Protein AF-A0A5P9Q6U0-F1 (afdb_monomer)

InterPro domains:
  IPR003369 Sec-independent protein translocase protein TatA/B/E [PF02416] (6-43)
  IPR006312 Sec-independent protein translocase protein TatA/E [MF_00236] (1-59)
  IPR006312 Sec-independent protein translocase protein TatA/E [TIGR01411] (2-43)

Sequence (60 aa):
MKPIHYVVLLLVVLLLFGARRLPELARSVGQSLRAFRSEVQDAPEAAPLVPPATAPEREQ

Secondary structure (DSSP, 8-state):
--THHHHHHHHHHHHHH-TTHHHHHHHHHHHHHHHHHHHHHSS-S---------------

Solvent-accessible surface area (backbone atoms only — not comparable to full-atom values): 3840 Å² total; per-residue (Å²): 133,72,76,61,60,61,55,53,52,50,49,53,51,37,66,75,57,31,82,66,45,55,60,49,52,51,49,56,53,48,52,55,51,47,54,53,51,45,58,63,68,65,50,70,80,74,68,74,89,70,76,88,72,77,70,81,85,81,76,136

pLDDT: mean 81.2, std 13.58, range [52.59, 94.81]

Foldseek 3Di:
DPPVVVVVVVVVVCVVQPPPRVVVVVVVVVVVVVVVVVCVVPPPPCPDPPDPPPPPPPDD

Organism: NCBI:txid1133546

Radius of gyration: 25.22 Å; Cα contacts (8 Å, |Δi|>4): 4; chains: 1; bounding box: 56×19×67 Å

Structure (mmCIF, N/CA/C/O backbone):
data_AF-A0A5P9Q6U0-F1
#
_entry.id   AF-A0A5P9Q6U0-F1
#
loop_
_atom_site.group_PDB
_atom_site.id
_atom_site.type_symbol
_atom_site.label_atom_id
_atom_site.label_alt_id
_atom_site.label_comp_id
_atom_site.label_asym_id
_atom_site.label_entity_id
_atom_site.label_seq_id
_atom_site.pdbx_PDB_ins_code
_atom_site.Cartn_x
_atom_site.Cartn_y
_atom_site.Cartn_z
_atom_site.occupancy
_atom_site.B_iso_or_equiv
_atom_site.auth_seq_id
_atom_site.auth_comp_id
_atom_site.auth_asym_id
_atom_site.auth_atom_id
_atom_site.pdbx_PDB_model_num
ATOM 1 N N . MET A 1 1 ? 22.430 -17.061 -7.482 1.00 54.94 1 MET A N 1
ATOM 2 C CA . MET A 1 1 ? 21.106 -16.402 -7.517 1.00 54.94 1 MET A CA 1
ATOM 3 C C . MET A 1 1 ? 21.253 -15.062 -8.228 1.00 54.94 1 MET A C 1
ATOM 5 O O . MET A 1 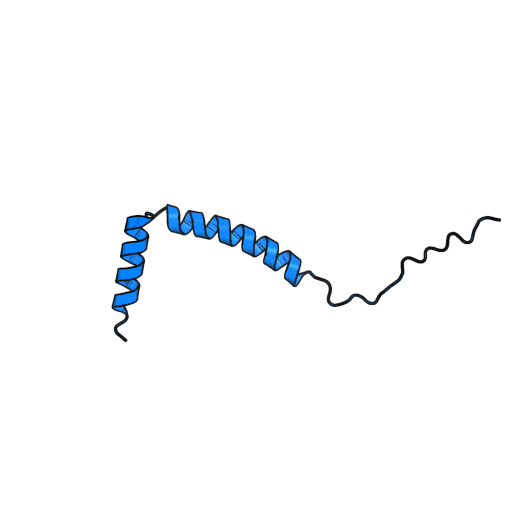1 ? 21.784 -14.131 -7.641 1.00 54.94 1 MET A O 1
ATOM 9 N N . LYS A 1 2 ? 20.924 -14.972 -9.524 1.00 75.12 2 LYS A N 1
ATOM 10 C CA . LYS A 1 2 ? 21.104 -13.726 -10.292 1.00 75.12 2 LYS A CA 1
ATOM 11 C C . LYS A 1 2 ? 19.948 -12.769 -9.935 1.00 75.12 2 LYS A C 1
ATOM 13 O O . LYS A 1 2 ? 18.809 -13.124 -10.241 1.00 75.12 2 LYS A O 1
ATOM 18 N N . PRO A 1 3 ? 20.206 -11.590 -9.338 1.00 82.00 3 PRO A N 1
ATOM 19 C CA . PRO A 1 3 ? 19.172 -10.675 -8.827 1.00 82.00 3 PRO A CA 1
ATOM 20 C C . PRO A 1 3 ? 18.183 -10.178 -9.896 1.00 82.00 3 PRO A C 1
ATOM 22 O O . PRO A 1 3 ? 17.105 -9.688 -9.579 1.00 82.00 3 PRO A O 1
ATOM 25 N N . ILE A 1 4 ? 18.513 -10.374 -11.173 1.00 93.94 4 ILE A N 1
ATOM 26 C CA . ILE A 1 4 ? 17.726 -9.924 -12.321 1.00 93.94 4 ILE A CA 1
ATOM 27 C C . ILE A 1 4 ? 16.363 -10.624 -12.462 1.00 93.94 4 ILE A C 1
ATOM 29 O O . ILE A 1 4 ? 15.440 -10.034 -13.013 1.00 93.94 4 ILE A O 1
ATOM 33 N N . HIS A 1 5 ? 16.199 -11.841 -11.930 1.00 88.31 5 HIS A N 1
ATOM 34 C CA . HIS A 1 5 ? 14.939 -12.591 -12.045 1.00 88.31 5 HIS A CA 1
ATOM 35 C C . HIS A 1 5 ? 13.779 -11.863 -11.355 1.00 88.31 5 HIS A C 1
ATOM 37 O O . HIS A 1 5 ? 12.679 -11.791 -11.899 1.00 88.31 5 HIS A O 1
ATOM 43 N N . TYR A 1 6 ? 14.041 -11.260 -10.192 1.00 91.44 6 TYR A N 1
ATOM 44 C CA . TYR A 1 6 ? 13.035 -10.501 -9.449 1.00 91.44 6 TYR A CA 1
ATOM 45 C C . TYR A 1 6 ? 12.623 -9.221 -10.175 1.00 91.44 6 TYR A C 1
ATOM 47 O O . TYR A 1 6 ? 11.449 -8.865 -10.167 1.00 91.44 6 TYR A O 1
ATOM 55 N N . VAL A 1 7 ? 13.568 -8.555 -10.844 1.00 92.75 7 VAL A N 1
ATOM 56 C CA . VAL A 1 7 ? 13.288 -7.340 -11.620 1.00 92.75 7 VAL A CA 1
ATOM 57 C C . VAL A 1 7 ? 12.389 -7.659 -12.812 1.00 92.75 7 VAL A C 1
ATOM 59 O O . VAL A 1 7 ? 11.419 -6.946 -13.048 1.00 92.75 7 VAL A O 1
ATOM 62 N N . VAL A 1 8 ? 12.662 -8.758 -13.524 1.00 93.94 8 VAL A N 1
ATOM 63 C CA . VAL A 1 8 ? 11.823 -9.206 -14.647 1.00 93.94 8 VAL A CA 1
ATOM 64 C C . VAL A 1 8 ? 10.419 -9.575 -14.167 1.00 93.94 8 VAL A C 1
ATOM 66 O O . VAL A 1 8 ? 9.442 -9.145 -14.774 1.00 93.94 8 VAL A O 1
ATOM 69 N N . LEU A 1 9 ? 10.297 -10.302 -13.051 1.00 92.62 9 LEU A N 1
ATOM 70 C CA . LEU A 1 9 ? 8.995 -10.640 -12.470 1.00 92.62 9 LEU A CA 1
ATOM 71 C C . LEU A 1 9 ? 8.198 -9.382 -12.097 1.00 92.62 9 LEU A C 1
ATOM 73 O O . LEU A 1 9 ? 7.021 -9.272 -12.437 1.00 92.62 9 LEU A O 1
ATOM 77 N N . LEU A 1 10 ? 8.846 -8.417 -11.438 1.00 91.56 10 LEU A N 1
ATOM 78 C CA . LEU A 1 10 ? 8.216 -7.156 -11.061 1.00 91.56 10 LEU A CA 1
ATOM 79 C C . LEU A 1 10 ? 7.761 -6.375 -12.297 1.00 91.56 10 LEU A C 1
ATOM 81 O O . LEU A 1 10 ? 6.660 -5.832 -12.300 1.00 91.56 10 LEU A O 1
ATOM 85 N N . LEU A 1 11 ? 8.574 -6.363 -13.356 1.00 93.38 11 LEU A N 1
ATOM 86 C CA . LEU A 1 11 ? 8.245 -5.703 -14.615 1.00 93.38 11 LEU A CA 1
ATOM 87 C C . LEU A 1 11 ? 7.018 -6.340 -15.282 1.00 93.38 11 LEU A C 1
ATOM 89 O O . LEU A 1 11 ? 6.118 -5.619 -15.699 1.00 93.38 11 LEU A O 1
ATOM 93 N N . VAL A 1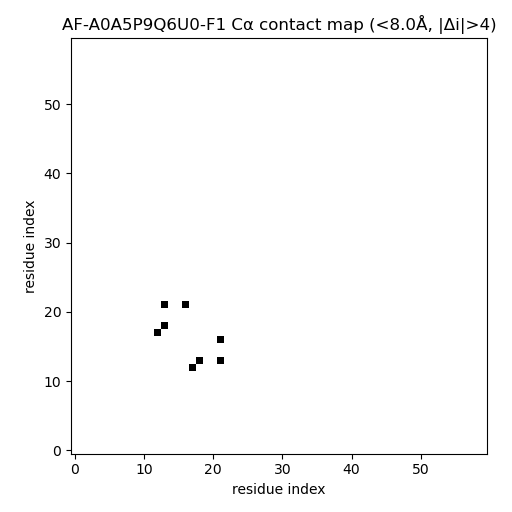 12 ? 6.933 -7.674 -15.322 1.00 94.44 12 VAL A N 1
ATOM 94 C CA . VAL A 1 12 ? 5.765 -8.397 -15.859 1.00 94.44 12 VAL A CA 1
ATOM 95 C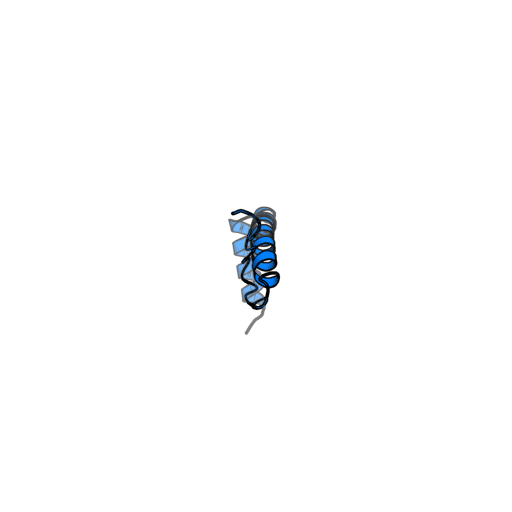 C . VAL A 1 12 ? 4.502 -8.065 -15.064 1.00 94.44 12 VAL A C 1
ATOM 97 O O . VAL A 1 12 ? 3.474 -7.727 -15.648 1.00 94.44 12 VAL A O 1
ATOM 100 N N . VAL A 1 13 ? 4.580 -8.094 -13.732 1.00 92.56 13 VAL A N 1
ATOM 101 C CA . VAL A 1 13 ? 3.459 -7.731 -12.852 1.00 92.56 13 VAL A CA 1
ATOM 102 C C . VAL A 1 13 ? 3.043 -6.270 -13.071 1.00 92.56 13 VAL A C 1
ATOM 104 O O . VAL A 1 13 ? 1.853 -5.974 -13.162 1.00 92.56 13 VAL A O 1
ATOM 107 N N . LEU A 1 14 ? 4.003 -5.359 -13.248 1.00 91.94 14 LEU A N 1
ATOM 108 C CA . LEU A 1 14 ? 3.744 -3.949 -13.538 1.00 91.94 14 LEU A CA 1
ATOM 109 C C . LEU A 1 14 ? 3.125 -3.727 -14.925 1.00 91.94 14 LEU A C 1
ATOM 111 O O . LEU A 1 14 ? 2.343 -2.796 -15.075 1.00 91.94 14 LEU A O 1
ATOM 115 N N . LEU A 1 15 ? 3.434 -4.563 -15.922 1.00 92.88 15 LEU A N 1
ATOM 116 C CA . LEU A 1 15 ? 2.798 -4.518 -17.244 1.00 92.88 15 LEU A CA 1
ATOM 117 C C . LEU A 1 15 ? 1.354 -5.040 -17.206 1.00 92.88 15 LEU A C 1
ATOM 119 O O . LEU A 1 15 ? 0.480 -4.425 -17.810 1.00 92.88 15 LEU A O 1
ATOM 123 N N . LEU A 1 16 ? 1.088 -6.135 -16.483 1.00 92.81 16 LEU A N 1
ATOM 124 C CA . LEU A 1 16 ? -0.258 -6.718 -16.364 1.0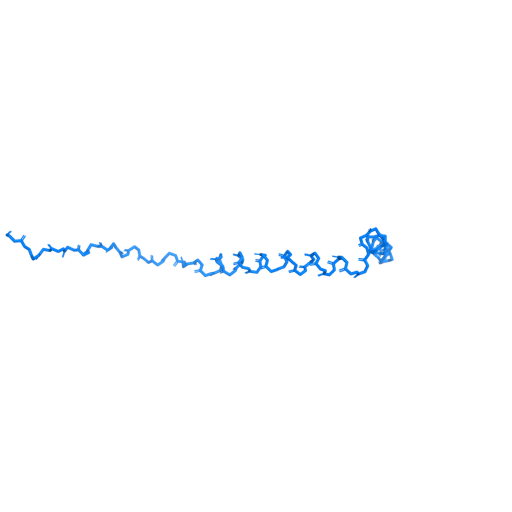0 92.81 16 LEU A CA 1
ATOM 125 C C . LEU A 1 16 ? -1.206 -5.827 -15.555 1.00 92.81 16 LEU A C 1
ATOM 127 O O . LEU A 1 16 ? -2.347 -5.599 -15.948 1.00 92.81 16 LEU A O 1
ATOM 131 N N . PHE A 1 17 ? -0.740 -5.344 -14.404 1.00 90.25 17 PHE A N 1
ATOM 132 C CA . PHE A 1 17 ? -1.558 -4.542 -13.499 1.00 90.25 17 PHE A CA 1
ATOM 133 C C . PHE A 1 17 ? -1.452 -3.041 -13.801 1.00 90.25 17 PHE A C 1
ATOM 135 O O . PHE A 1 17 ? -2.385 -2.291 -13.533 1.00 90.25 17 PHE A O 1
ATOM 142 N N . GLY A 1 18 ? -0.352 -2.575 -14.384 1.00 88.06 18 GLY A N 1
ATOM 143 C CA . GLY A 1 18 ? -0.084 -1.159 -14.624 1.00 88.06 18 GLY A CA 1
ATOM 144 C C . GLY A 1 18 ? 0.583 -0.461 -13.432 1.00 88.06 18 GLY A C 1
ATOM 145 O O . GLY A 1 18 ? 0.321 -0.763 -12.264 1.00 88.06 18 GLY A O 1
ATOM 146 N N . ALA A 1 19 ? 1.400 0.556 -13.728 1.00 86.56 19 ALA A N 1
ATOM 147 C CA . ALA A 1 19 ? 2.183 1.303 -12.735 1.00 86.56 19 ALA A CA 1
ATOM 148 C C . ALA A 1 19 ? 1.349 2.013 -11.654 1.00 86.56 19 ALA A C 1
ATOM 150 O O . ALA A 1 19 ? 1.855 2.291 -10.569 1.00 86.56 19 ALA A O 1
ATOM 151 N N . ARG A 1 20 ? 0.070 2.298 -11.931 1.00 87.19 20 ARG A N 1
ATOM 152 C CA . ARG A 1 20 ? -0.842 2.960 -10.985 1.00 87.19 20 ARG A CA 1
ATOM 15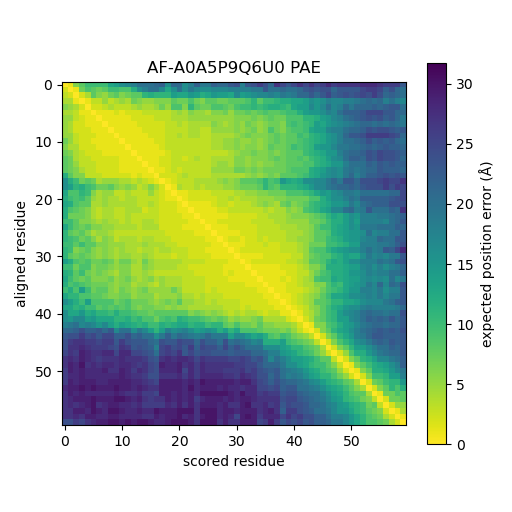3 C C . ARG A 1 20 ? -1.650 1.986 -10.126 1.00 87.19 20 ARG A C 1
ATOM 155 O O . ARG A 1 20 ? -1.907 2.311 -8.973 1.00 87.19 20 ARG A O 1
ATOM 162 N N . ARG A 1 21 ? -1.987 0.787 -10.625 1.00 87.75 21 ARG A N 1
ATOM 163 C CA . ARG A 1 21 ? -2.837 -0.158 -9.875 1.00 87.75 21 ARG A CA 1
ATOM 164 C C . ARG A 1 21 ? -2.091 -0.878 -8.761 1.00 87.75 21 ARG A C 1
ATOM 166 O O . ARG A 1 21 ? -2.665 -1.069 -7.700 1.00 87.75 21 ARG A O 1
ATOM 173 N N . LEU A 1 22 ? -0.819 -1.237 -8.952 1.00 91.06 22 LEU A N 1
ATOM 174 C CA . LEU A 1 22 ? -0.007 -1.831 -7.878 1.00 91.06 22 LEU A CA 1
ATOM 175 C C . LEU A 1 22 ? 0.039 -0.974 -6.601 1.00 91.06 22 LEU A C 1
ATOM 177 O O . LEU A 1 22 ? -0.306 -1.490 -5.537 1.00 91.06 22 LEU A O 1
ATOM 181 N N . PRO A 1 23 ? 0.427 0.317 -6.662 1.00 84.56 23 PRO A N 1
ATOM 182 C CA . PRO A 1 23 ? 0.482 1.150 -5.464 1.00 84.56 23 PRO A CA 1
ATOM 183 C C . PRO A 1 23 ? -0.908 1.472 -4.907 1.00 84.56 23 PRO A C 1
ATOM 185 O O . PRO A 1 23 ? -1.044 1.696 -3.709 1.00 84.56 23 PRO A O 1
ATOM 188 N N . GLU A 1 24 ? -1.941 1.501 -5.744 1.00 91.75 24 GLU A N 1
ATOM 189 C CA . GLU A 1 24 ? -3.323 1.737 -5.319 1.00 91.75 24 GLU A CA 1
ATOM 190 C C . GLU A 1 24 ? -3.896 0.542 -4.542 1.00 91.75 24 GLU A C 1
ATOM 192 O O . GLU A 1 24 ? -4.389 0.708 -3.425 1.00 91.75 24 GLU A O 1
ATOM 197 N N . LEU A 1 25 ? -3.710 -0.677 -5.058 1.00 91.62 25 LEU A N 1
ATOM 198 C CA . LEU A 1 25 ? -4.061 -1.916 -4.362 1.00 91.62 25 LEU A CA 1
ATOM 199 C C . LEU A 1 25 ? -3.281 -2.046 -3.050 1.00 91.62 25 LEU A C 1
ATOM 201 O O . LEU A 1 25 ? -3.886 -2.268 -2.002 1.00 91.62 25 LEU A O 1
ATOM 205 N N . ALA A 1 26 ? -1.965 -1.814 -3.077 1.00 92.19 26 ALA A N 1
ATOM 206 C CA . ALA A 1 26 ? -1.132 -1.847 -1.876 1.00 92.19 26 ALA A CA 1
ATOM 207 C C . ALA A 1 26 ? -1.577 -0.824 -0.817 1.00 92.19 26 ALA A C 1
ATOM 209 O O . ALA A 1 26 ? -1.571 -1.140 0.370 1.00 92.19 26 ALA A O 1
ATOM 210 N N . ARG A 1 27 ? -2.004 0.383 -1.222 1.00 92.06 2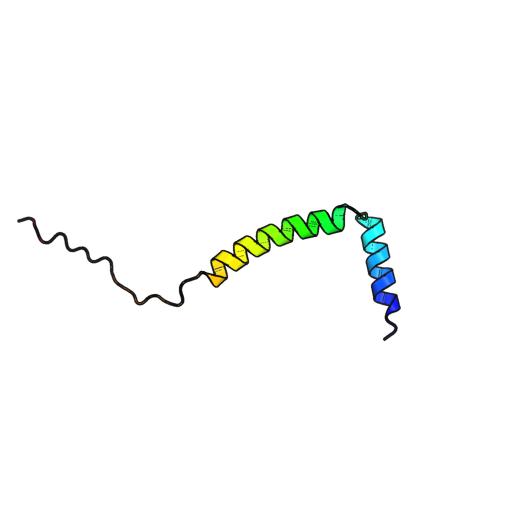7 ARG A N 1
ATOM 211 C CA . ARG A 1 27 ? -2.552 1.389 -0.297 1.00 92.06 27 ARG A CA 1
ATOM 212 C C . ARG A 1 27 ? -3.863 0.933 0.338 1.00 92.06 27 ARG A C 1
ATOM 214 O O . ARG A 1 27 ? -3.986 1.026 1.555 1.00 92.06 27 ARG A O 1
ATOM 221 N N . SER A 1 28 ? -4.804 0.414 -0.453 1.00 92.06 28 SER A N 1
ATOM 222 C CA . SER A 1 28 ? -6.105 -0.048 0.058 1.00 92.06 28 SER A CA 1
ATOM 223 C C . SER A 1 28 ? -5.969 -1.220 1.041 1.00 92.06 28 SER A C 1
ATOM 225 O O . SER A 1 28 ? -6.506 -1.167 2.147 1.00 92.06 28 SER A O 1
ATOM 227 N N . VAL A 1 29 ? -5.161 -2.224 0.687 1.00 94.56 29 VAL A N 1
ATOM 228 C CA . VAL A 1 29 ? -4.872 -3.394 1.531 1.00 94.56 29 VAL A CA 1
ATOM 229 C C . VAL A 1 29 ? -4.034 -3.001 2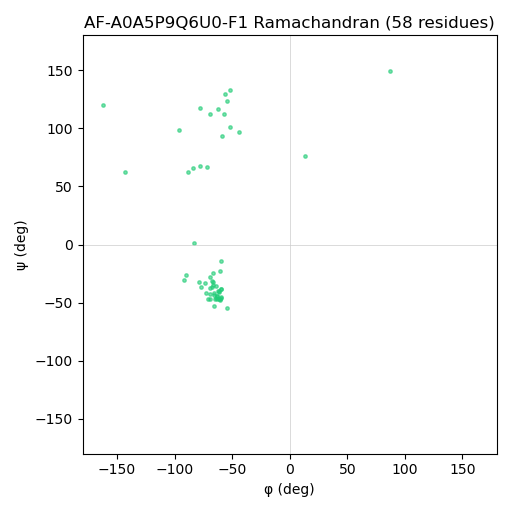.749 1.00 94.56 29 VAL A C 1
ATOM 231 O O . VAL A 1 29 ? -4.252 -3.497 3.851 1.00 94.56 29 VAL A O 1
ATOM 234 N N . GLY A 1 30 ? -3.086 -2.076 2.586 1.00 92.06 30 GLY A N 1
ATOM 235 C CA . GLY A 1 30 ? -2.279 -1.564 3.690 1.00 92.06 30 GLY A CA 1
ATOM 236 C C . GLY A 1 30 ? -3.115 -0.813 4.724 1.00 92.06 30 GLY A C 1
ATOM 237 O O . GLY A 1 30 ? -2.861 -0.932 5.921 1.00 92.06 30 GLY A O 1
ATOM 238 N N . GLN A 1 31 ? -4.142 -0.081 4.288 1.00 93.81 31 GLN A N 1
ATOM 239 C CA . GLN A 1 31 ? -5.045 0.635 5.184 1.00 93.81 31 GLN A CA 1
ATOM 240 C C . GLN A 1 31 ? -5.934 -0.322 5.991 1.00 93.81 31 GLN A C 1
ATOM 242 O O . GLN A 1 31 ? -6.054 -0.140 7.203 1.00 93.81 31 GLN A O 1
ATOM 247 N N . SER A 1 32 ? -6.486 -1.371 5.367 1.00 92.50 32 SER A N 1
ATOM 248 C CA . SER A 1 32 ? -7.253 -2.398 6.090 1.00 92.50 32 SER A CA 1
ATOM 249 C C . SER A 1 32 ? -6.374 -3.195 7.055 1.00 92.50 32 SER A C 1
ATOM 251 O O . SER A 1 32 ? -6.763 -3.427 8.198 1.00 9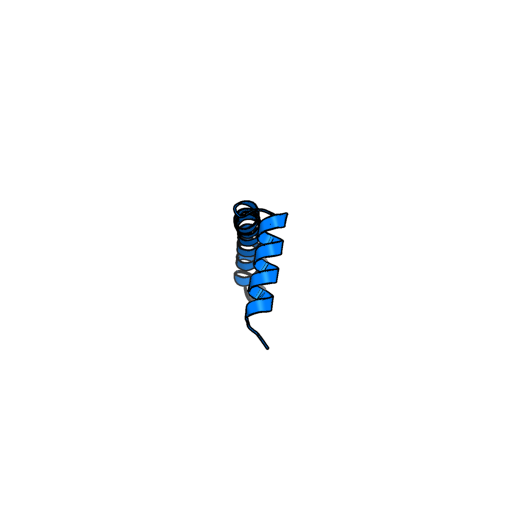2.50 32 SER A O 1
ATOM 253 N N . LEU A 1 33 ? -5.157 -3.559 6.634 1.00 94.81 33 LEU A N 1
ATOM 254 C CA . LEU A 1 33 ? -4.212 -4.284 7.483 1.00 94.81 33 LEU A CA 1
ATOM 255 C C . LEU A 1 33 ? -3.737 -3.430 8.664 1.00 94.81 33 LEU A C 1
ATOM 257 O O . LEU A 1 33 ? -3.538 -3.956 9.754 1.00 94.81 33 LEU A O 1
ATOM 261 N N . ARG A 1 34 ? -3.588 -2.112 8.479 1.00 92.25 34 ARG A N 1
ATOM 262 C CA . ARG A 1 34 ? -3.243 -1.177 9.557 1.00 92.25 34 ARG A CA 1
ATOM 263 C C . ARG A 1 34 ? -4.337 -1.102 10.618 1.00 92.25 34 ARG A C 1
ATOM 265 O O . ARG A 1 34 ? -4.000 -1.166 11.793 1.00 92.25 34 ARG A O 1
ATOM 272 N N . ALA A 1 35 ? -5.601 -0.983 10.211 1.00 91.38 35 ALA A N 1
ATOM 273 C CA . ALA A 1 35 ? -6.732 -0.970 11.140 1.00 91.38 35 ALA A CA 1
ATOM 274 C C . ALA A 1 35 ? -6.795 -2.276 11.947 1.00 91.38 35 ALA A C 1
ATOM 276 O O . ALA A 1 35 ? -6.806 -2.240 13.174 1.00 91.38 35 ALA A O 1
ATOM 277 N N . PHE A 1 36 ? -6.687 -3.418 11.260 1.00 91.62 36 PHE A N 1
ATOM 278 C CA . PHE A 1 36 ? -6.644 -4.732 11.899 1.00 91.62 36 PHE A CA 1
ATOM 279 C C . PHE A 1 36 ? -5.464 -4.874 12.873 1.00 91.62 36 PHE A C 1
ATOM 281 O O . PHE A 1 36 ? -5.622 -5.333 13.998 1.00 91.62 36 PHE A O 1
ATOM 288 N N . ARG A 1 37 ? -4.263 -4.434 12.476 1.00 88.31 37 ARG A N 1
ATOM 289 C CA . ARG A 1 37 ? -3.075 -4.486 13.338 1.00 88.31 37 ARG A CA 1
ATOM 290 C C . ARG A 1 37 ? -3.199 -3.561 14.550 1.00 88.31 37 ARG A C 1
ATOM 292 O O . ARG A 1 37 ? -2.608 -3.866 15.579 1.00 88.31 37 ARG A O 1
ATOM 299 N N . SER A 1 38 ? -3.888 -2.427 14.433 1.00 89.06 38 SER A N 1
ATOM 300 C CA . SER A 1 38 ? -4.156 -1.541 15.570 1.00 89.06 38 SER A CA 1
ATOM 301 C C . SER A 1 38 ? -5.060 -2.231 16.583 1.00 89.06 38 SER A C 1
ATOM 303 O O . SER A 1 38 ? -4.640 -2.398 17.715 1.00 89.06 38 SER A O 1
ATOM 305 N N . GLU A 1 39 ? -6.208 -2.765 16.165 1.00 84.81 39 GLU A N 1
ATOM 306 C CA . GLU A 1 39 ? -7.113 -3.484 17.077 1.00 84.81 39 GLU A CA 1
ATOM 307 C C . GLU A 1 39 ? -6.457 -4.703 17.742 1.00 84.81 39 GLU A C 1
ATOM 309 O O . GLU A 1 39 ? -6.677 -4.956 18.922 1.00 84.81 39 GLU A O 1
ATOM 314 N N . VAL A 1 40 ? -5.616 -5.443 17.011 1.00 86.56 40 VAL A N 1
ATOM 315 C CA . VAL A 1 40 ? -4.907 -6.614 17.556 1.00 86.56 40 VAL A CA 1
ATOM 316 C C . VAL A 1 40 ? -3.761 -6.225 18.498 1.00 86.56 40 VAL A C 1
ATOM 318 O O . VAL A 1 40 ? -3.482 -6.962 19.437 1.00 86.56 40 VAL A O 1
ATOM 321 N N . GLN A 1 41 ? -3.079 -5.097 18.270 1.00 83.75 41 GLN A N 1
ATOM 322 C CA . GLN A 1 41 ? -2.031 -4.610 19.183 1.00 83.75 41 GLN A CA 1
ATOM 323 C C . GLN A 1 41 ? -2.607 -3.918 20.421 1.00 83.75 41 GLN A C 1
ATOM 325 O O . GLN A 1 41 ? -1.996 -3.989 21.481 1.00 83.75 41 GLN A O 1
ATOM 330 N N . ASP A 1 42 ? -3.753 -3.252 20.282 1.00 76.69 42 ASP A N 1
ATOM 331 C CA . ASP A 1 42 ? -4.483 -2.610 21.376 1.00 76.69 42 ASP A CA 1
ATOM 332 C C . ASP A 1 42 ? -5.382 -3.596 22.136 1.00 76.69 42 ASP A C 1
ATOM 334 O O . ASP A 1 42 ? -6.067 -3.194 23.077 1.00 76.69 42 ASP A O 1
ATOM 338 N N . ALA A 1 43 ? -5.381 -4.883 21.764 1.00 71.75 43 ALA A N 1
ATOM 339 C CA . ALA A 1 43 ? -6.015 -5.925 22.554 1.00 71.75 43 ALA A CA 1
ATOM 340 C C . ALA A 1 43 ? -5.382 -5.899 23.955 1.00 71.75 43 ALA A C 1
ATOM 342 O O . ALA A 1 43 ? -4.188 -6.187 24.085 1.00 71.75 43 ALA A O 1
ATOM 343 N N . PRO A 1 44 ? -6.138 -5.519 25.002 1.00 64.75 44 PRO A N 1
ATOM 344 C CA . PRO A 1 44 ? -5.580 -5.427 26.334 1.00 64.75 44 PRO A CA 1
ATOM 345 C C . PRO A 1 44 ? -5.129 -6.826 26.737 1.00 64.75 44 PRO A C 1
ATOM 347 O O . PRO A 1 44 ? -5.948 -7.742 26.834 1.00 64.75 44 PRO A O 1
ATOM 350 N N . GLU A 1 45 ? -3.820 -6.984 26.939 1.00 64.94 45 GLU A N 1
ATOM 351 C CA . GLU A 1 45 ? -3.234 -8.141 27.603 1.00 64.94 45 GLU A CA 1
ATOM 352 C C . GLU A 1 45 ? -3.968 -8.306 28.928 1.00 64.94 45 GLU A C 1
ATOM 354 O O . GLU A 1 45 ? -3.764 -7.507 29.839 1.00 64.94 45 GLU A O 1
ATOM 359 N N . ALA A 1 46 ? -4.908 -9.258 28.944 1.00 63.81 46 ALA A N 1
ATOM 360 C CA . ALA A 1 46 ? -5.779 -9.640 30.046 1.00 63.81 46 ALA A CA 1
ATOM 361 C C . ALA A 1 46 ? -5.785 -8.620 31.195 1.00 63.81 46 ALA A C 1
ATOM 363 O O . ALA A 1 46 ? -5.173 -8.845 32.241 1.00 63.81 46 ALA A O 1
ATOM 364 N N . ALA A 1 47 ? -6.477 -7.488 31.006 1.00 60.22 47 ALA A N 1
ATOM 365 C CA . ALA A 1 47 ? -6.820 -6.651 32.145 1.00 60.22 47 ALA A CA 1
ATOM 366 C C . ALA A 1 47 ? -7.558 -7.569 33.136 1.00 60.22 47 ALA A C 1
ATOM 368 O O . ALA A 1 47 ? -8.509 -8.241 32.713 1.00 60.22 47 ALA A O 1
ATOM 369 N N . PRO A 1 48 ? -7.088 -7.693 34.395 1.00 52.59 48 PRO A N 1
ATOM 370 C CA . PRO A 1 48 ? -7.631 -8.659 35.331 1.00 52.59 48 PRO A CA 1
ATOM 371 C C . PRO A 1 48 ? -9.138 -8.481 35.381 1.00 52.59 48 PRO A C 1
ATOM 373 O O . PRO A 1 48 ? -9.609 -7.349 35.452 1.00 52.59 48 PRO A O 1
ATOM 376 N N . LEU A 1 49 ? -9.861 -9.598 35.288 1.00 61.66 49 LEU A N 1
ATOM 377 C CA . LEU A 1 49 ? -11.305 -9.679 35.452 1.00 61.66 49 LEU A CA 1
ATOM 378 C C . LEU A 1 49 ? -11.691 -8.826 36.666 1.00 61.66 49 LEU A C 1
ATOM 380 O O . LEU A 1 49 ? -11.560 -9.280 37.799 1.00 61.66 49 LEU A O 1
ATOM 384 N N . VAL A 1 50 ? -12.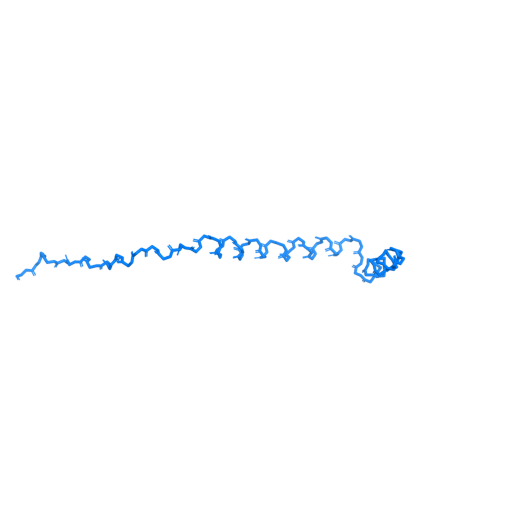117 -7.584 36.448 1.00 64.44 50 VAL A N 1
ATOM 385 C CA . VAL A 1 50 ? -12.854 -6.821 37.444 1.00 64.44 50 VAL A CA 1
ATOM 386 C C . VAL A 1 50 ? -14.295 -7.061 37.035 1.00 64.44 50 VAL A C 1
ATOM 388 O O . VAL A 1 50 ? -14.745 -6.471 36.050 1.00 64.44 50 VAL A O 1
ATOM 391 N N . PRO A 1 51 ? -15.007 -8.006 37.678 1.00 67.06 51 PRO A N 1
ATOM 392 C CA . PRO A 1 51 ? -16.418 -8.172 37.409 1.00 67.06 51 PRO A CA 1
ATOM 393 C C . PRO A 1 51 ? -17.076 -6.817 37.676 1.00 67.06 51 PRO A C 1
ATOM 395 O O . PRO A 1 51 ? -16.864 -6.255 38.757 1.00 67.06 51 PRO A O 1
ATOM 398 N N . PRO A 1 52 ? -17.885 -6.281 36.750 1.00 66.62 52 PRO A N 1
ATOM 399 C CA . PRO A 1 52 ? -18.797 -5.200 37.064 1.00 66.62 52 PRO A CA 1
ATOM 400 C C . PRO A 1 52 ? -19.930 -5.789 37.915 1.00 66.62 52 PRO A C 1
ATOM 402 O O . PRO A 1 52 ? -21.075 -5.874 37.493 1.00 66.62 52 PRO A O 1
ATOM 405 N N . ALA A 1 53 ? -19.608 -6.226 39.131 1.00 62.00 53 ALA A N 1
ATOM 406 C CA . ALA A 1 53 ? -20.577 -6.382 40.198 1.00 62.00 53 ALA A CA 1
ATOM 407 C C . ALA A 1 53 ? -20.728 -5.009 40.856 1.00 62.00 53 ALA A C 1
ATOM 409 O O . ALA A 1 53 ? -20.370 -4.781 42.009 1.00 62.00 53 ALA A O 1
ATOM 410 N N . THR A 1 54 ? -21.272 -4.069 40.084 1.00 59.09 54 THR A N 1
ATOM 411 C CA . THR A 1 54 ? -22.173 -3.086 40.664 1.00 59.09 54 THR A CA 1
ATOM 412 C C . THR A 1 54 ? -23.301 -3.908 41.273 1.00 59.09 54 THR A C 1
ATOM 414 O O . THR A 1 54 ? -24.218 -4.316 40.574 1.00 59.09 54 THR A O 1
ATOM 417 N N . ALA A 1 55 ? -23.185 -4.237 42.556 1.00 61.38 55 ALA A N 1
ATOM 418 C CA . ALA A 1 55 ? -24.348 -4.530 43.363 1.00 61.38 55 ALA A CA 1
ATOM 419 C C . ALA A 1 55 ? -25.077 -3.191 43.532 1.00 61.38 55 ALA A C 1
ATOM 421 O O . ALA A 1 55 ? -24.536 -2.298 44.193 1.00 61.38 55 ALA A O 1
ATOM 422 N N . PRO A 1 56 ? -26.278 -2.995 42.963 1.00 63.66 56 PRO A N 1
ATOM 423 C CA . PRO A 1 56 ? -27.186 -2.018 43.515 1.00 63.66 56 PRO A CA 1
ATOM 424 C C . PRO A 1 56 ? -27.811 -2.670 44.755 1.00 63.66 56 PRO A C 1
ATOM 426 O O . PRO A 1 56 ? -28.989 -2.989 44.768 1.00 63.66 56 PRO A O 1
ATOM 429 N N . GLU A 1 57 ? -27.019 -2.905 45.806 1.00 64.62 57 GLU A N 1
ATOM 430 C CA . GLU A 1 57 ? -27.554 -3.250 47.130 1.00 64.62 57 GLU A CA 1
ATOM 431 C C . GLU A 1 57 ? -27.802 -1.947 47.894 1.00 64.62 57 GLU A C 1
ATOM 433 O O . GLU A 1 57 ? -27.161 -1.594 48.882 1.00 64.62 57 GLU A O 1
ATOM 438 N N . ARG A 1 58 ? -28.706 -1.160 47.314 1.00 65.75 58 ARG A N 1
ATOM 439 C CA . ARG A 1 58 ? -29.445 -0.091 47.972 1.00 65.75 58 ARG A CA 1
ATOM 440 C C . ARG A 1 58 ? -30.850 -0.076 47.393 1.00 65.75 58 ARG A C 1
ATOM 442 O O . ARG A 1 58 ? -31.249 0.903 46.780 1.00 65.75 58 ARG A O 1
ATOM 449 N N . GLU A 1 59 ? -31.582 -1.166 47.578 1.00 61.97 59 GLU A N 1
ATOM 450 C CA . GLU A 1 59 ? -33.036 -1.095 47.676 1.00 61.97 59 GLU A CA 1
ATOM 451 C C . GLU A 1 59 ? -33.591 -2.376 48.309 1.00 61.97 59 GLU A C 1
ATOM 453 O O . GLU A 1 59 ? -33.450 -3.451 47.731 1.00 61.97 59 GLU A O 1
ATOM 458 N N . GLN A 1 60 ? -34.276 -2.173 49.443 1.00 54.00 60 GLN A N 1
ATOM 459 C CA . GLN A 1 60 ? -35.236 -3.044 50.146 1.00 54.00 60 GLN A CA 1
ATOM 460 C C . GLN A 1 60 ? -34.704 -3.920 51.286 1.00 54.00 60 GLN A C 1
ATOM 462 O O . GLN A 1 60 ? -34.115 -4.992 51.041 1.00 54.00 60 GLN A O 1
#

Mean predicted aligned error: 12.33 Å